Protein AF-A0A432UEV3-F1 (afdb_monomer_lite)

Sequence (115 aa):
MFLVHEVSYFLRREHNESVAKILHDPLASANDREVALAMLKNAEISSREILPICQDTGTAIVMGKKGQQVWTGCNDAEELSAGIFATYTGEYLRYSQNAPLSMYEEKNTGSKKFL

pLDDT: mean 93.03, std 9.89, range [46.03, 98.62]

Structure (mmCIF, N/CA/C/O backbone):
data_AF-A0A432UEV3-F1
#
_entry.id   AF-A0A432UEV3-F1
#
loop_
_atom_site.group_PDB
_atom_site.id
_atom_site.type_symbol
_atom_site.label_atom_id
_atom_site.label_alt_id
_atom_site.label_comp_id
_atom_site.label_asym_id
_atom_site.label_entity_id
_atom_site.label_seq_id
_atom_site.pdbx_PDB_ins_code
_atom_site.Cartn_x
_atom_site.Cartn_y
_atom_site.Cartn_z
_atom_site.occupancy
_atom_site.B_iso_or_equiv
_atom_site.auth_seq_id
_atom_site.auth_comp_id
_atom_site.auth_asym_id
_atom_site.auth_atom_id
_atom_site.pdbx_PDB_model_num
ATOM 1 N N . MET A 1 1 ? -10.591 -12.717 3.184 1.00 47.12 1 MET A N 1
ATOM 2 C CA . MET A 1 1 ? -9.939 -11.728 2.301 1.00 47.12 1 MET A CA 1
ATOM 3 C C . MET A 1 1 ? -9.695 -10.488 3.142 1.00 47.12 1 MET A C 1
ATOM 5 O O . MET A 1 1 ? -10.643 -9.773 3.442 1.00 47.12 1 MET A O 1
ATOM 9 N N . PHE A 1 2 ? -8.478 -10.314 3.657 1.00 71.38 2 PHE A N 1
ATOM 10 C CA . PHE A 1 2 ? -8.127 -9.150 4.472 1.00 71.38 2 PHE A CA 1
ATOM 11 C C . PHE A 1 2 ? -7.590 -8.062 3.534 1.00 71.38 2 PHE A C 1
ATOM 13 O O . PHE A 1 2 ? -6.535 -8.233 2.942 1.00 71.38 2 PHE A O 1
ATOM 20 N N . LEU A 1 3 ? -8.315 -6.953 3.356 1.00 84.81 3 LEU A N 1
ATOM 21 C CA . LEU A 1 3 ? -7.970 -5.914 2.365 1.00 84.81 3 LEU A CA 1
ATOM 22 C C . LEU A 1 3 ? -6.560 -5.322 2.553 1.00 84.81 3 LEU A C 1
ATOM 24 O O . LEU A 1 3 ? -5.901 -4.965 1.580 1.00 84.81 3 LEU A O 1
ATOM 28 N N . VAL A 1 4 ? -6.095 -5.226 3.804 1.00 92.12 4 VAL A N 1
ATOM 29 C CA . VAL A 1 4 ? -4.743 -4.746 4.142 1.00 92.12 4 VAL A CA 1
ATOM 30 C C . VAL A 1 4 ? -3.664 -5.712 3.652 1.00 92.12 4 VAL A C 1
ATOM 32 O O . VAL A 1 4 ? -2.596 -5.264 3.243 1.00 92.12 4 VAL A O 1
ATOM 35 N N . HIS A 1 5 ? -3.951 -7.015 3.656 1.00 94.50 5 HIS A N 1
ATOM 36 C CA . HIS A 1 5 ? -3.052 -8.033 3.124 1.00 94.50 5 HIS A CA 1
ATOM 37 C C . HIS A 1 5 ? -2.851 -7.791 1.634 1.00 94.50 5 HIS A C 1
ATOM 39 O O . HIS A 1 5 ? -1.752 -7.487 1.189 1.00 94.50 5 HIS A O 1
ATOM 45 N N . GLU A 1 6 ? -3.938 -7.783 0.867 1.00 95.31 6 GLU A N 1
ATOM 46 C CA . GLU A 1 6 ? -3.843 -7.703 -0.590 1.00 95.31 6 GLU A CA 1
ATOM 47 C C . GLU A 1 6 ? -3.136 -6.439 -1.079 1.00 95.31 6 GLU A C 1
ATOM 49 O O . GLU A 1 6 ? -2.282 -6.511 -1.957 1.00 95.31 6 GLU A O 1
ATOM 54 N N . VAL A 1 7 ? -3.436 -5.280 -0.485 1.00 95.50 7 VAL A N 1
ATOM 55 C CA . VAL A 1 7 ? -2.783 -4.018 -0.873 1.00 95.50 7 VAL A CA 1
ATOM 56 C C . VAL A 1 7 ? -1.303 -3.962 -0.474 1.00 95.50 7 VAL A C 1
ATOM 58 O O . VAL A 1 7 ? -0.550 -3.174 -1.041 1.00 95.50 7 VAL A O 1
ATOM 61 N N . SER A 1 8 ? -0.871 -4.790 0.482 1.00 96.44 8 SER A N 1
ATOM 62 C CA . SER A 1 8 ? 0.533 -4.867 0.900 1.00 96.44 8 SER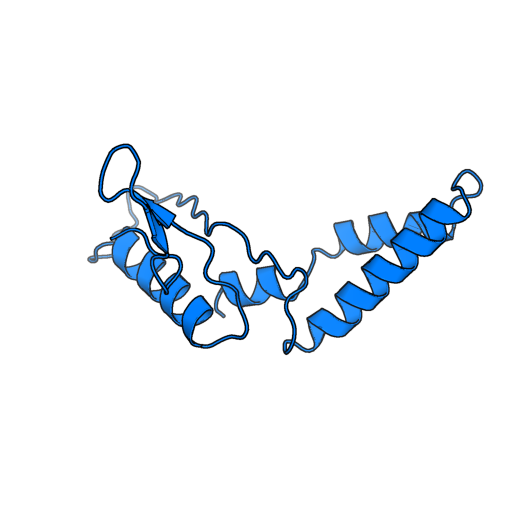 A CA 1
ATOM 63 C C . SER A 1 8 ? 1.385 -5.729 -0.035 1.00 96.44 8 SER A C 1
ATOM 65 O O . SER A 1 8 ? 2.595 -5.513 -0.094 1.00 96.44 8 SER A O 1
ATOM 67 N N . TYR A 1 9 ? 0.777 -6.669 -0.769 1.00 97.25 9 TYR A N 1
ATOM 68 C CA . TYR A 1 9 ? 1.488 -7.644 -1.612 1.00 97.25 9 TYR A CA 1
ATOM 69 C C . TYR A 1 9 ? 1.226 -7.487 -3.115 1.00 97.25 9 TYR A C 1
ATOM 71 O O . TYR A 1 9 ? 2.042 -7.904 -3.940 1.00 97.25 9 TYR A O 1
ATOM 79 N N . PHE A 1 10 ? 0.112 -6.858 -3.497 1.00 97.56 10 PHE A N 1
ATOM 80 C CA . PHE A 1 10 ? -0.300 -6.727 -4.890 1.00 97.56 10 PHE A CA 1
ATOM 81 C C . PHE A 1 10 ? -0.493 -5.273 -5.309 1.00 97.56 10 PHE A C 1
ATOM 83 O O . PHE A 1 10 ? -0.952 -4.413 -4.558 1.00 97.56 10 PHE A O 1
ATOM 90 N N . LEU A 1 11 ? -0.197 -5.016 -6.581 1.00 97.75 11 LEU A N 1
ATOM 91 C CA . LEU A 1 11 ? -0.449 -3.741 -7.241 1.00 97.75 11 LEU A CA 1
ATOM 92 C C . LEU A 1 11 ? -1.561 -3.904 -8.274 1.00 97.75 11 LEU A C 1
ATOM 94 O O . LEU A 1 11 ? -1.757 -4.973 -8.855 1.00 97.75 11 LEU A O 1
ATOM 98 N N . ARG A 1 12 ? -2.286 -2.814 -8.542 1.00 97.88 12 ARG A N 1
ATOM 99 C CA . ARG A 1 12 ? -3.293 -2.801 -9.609 1.00 97.88 12 ARG A CA 1
ATOM 100 C C . ARG A 1 12 ? -2.630 -3.088 -10.952 1.00 97.88 12 ARG A C 1
ATOM 102 O O . ARG A 1 12 ? -1.568 -2.544 -11.254 1.00 97.88 12 ARG A O 1
ATOM 109 N N . ARG A 1 13 ? -3.325 -3.853 -11.794 1.00 97.56 13 ARG A N 1
ATOM 110 C CA . ARG A 1 13 ? -2.895 -4.166 -13.162 1.00 97.56 13 ARG A CA 1
ATOM 111 C C . ARG A 1 13 ? -2.459 -2.919 -13.937 1.00 97.56 13 ARG A C 1
ATOM 113 O O . ARG A 1 13 ? -1.374 -2.919 -14.500 1.00 97.56 13 ARG A O 1
ATOM 120 N N . GLU A 1 14 ? -3.260 -1.857 -13.901 1.00 98.38 14 GLU A N 1
ATOM 121 C CA . GLU A 1 14 ? -2.977 -0.599 -14.609 1.00 98.38 14 GLU A CA 1
ATOM 122 C C . GLU A 1 14 ? -1.649 0.043 -14.182 1.00 98.38 14 GLU A C 1
ATOM 124 O O . GLU A 1 14 ? -0.926 0.578 -15.021 1.00 98.38 14 GLU A O 1
ATOM 129 N N . HIS A 1 15 ? -1.294 -0.039 -12.894 1.00 98.31 15 HIS A N 1
ATOM 130 C CA . HIS A 1 15 ? -0.012 0.466 -12.406 1.00 98.31 15 HIS A CA 1
ATOM 131 C C . HIS A 1 15 ? 1.146 -0.356 -12.980 1.00 98.31 15 HIS A C 1
ATOM 133 O O . HIS A 1 15 ? 2.072 0.212 -13.555 1.00 98.31 15 HIS A O 1
ATOM 139 N N . ASN A 1 16 ? 1.061 -1.688 -12.901 1.00 98.31 16 ASN A N 1
ATOM 140 C CA . ASN A 1 16 ? 2.086 -2.576 -13.454 1.00 98.31 16 ASN A CA 1
ATOM 141 C C . ASN A 1 16 ? 2.236 -2.401 -14.972 1.00 98.31 16 ASN A C 1
ATOM 143 O O . ASN A 1 16 ? 3.355 -2.350 -15.474 1.00 98.31 16 ASN A O 1
ATOM 147 N N . GLU A 1 17 ? 1.132 -2.245 -15.707 1.00 98.44 17 GLU A N 1
ATOM 148 C CA . GLU A 1 17 ? 1.160 -1.947 -17.143 1.00 98.44 17 GLU A CA 1
ATOM 149 C C . GLU A 1 17 ? 1.796 -0.581 -17.430 1.00 98.44 17 GLU A C 1
ATOM 151 O O . GLU A 1 17 ? 2.559 -0.450 -18.386 1.00 98.44 17 GLU A O 1
ATOM 156 N N . SER A 1 18 ? 1.525 0.434 -16.604 1.00 98.38 18 SER A N 1
ATOM 157 C CA . SER A 1 18 ? 2.153 1.751 -16.732 1.00 98.38 18 SER A CA 1
ATOM 158 C C . SER A 1 18 ? 3.666 1.686 -16.533 1.00 98.38 18 SER A C 1
ATOM 160 O O . SER A 1 18 ? 4.400 2.303 -17.301 1.00 98.38 18 SER A O 1
ATOM 162 N N . VAL A 1 19 ? 4.142 0.927 -15.543 1.00 98.38 19 VAL A N 1
ATOM 163 C CA . VAL A 1 19 ? 5.581 0.734 -15.305 1.00 98.38 19 VAL A CA 1
ATOM 164 C C . VAL A 1 19 ? 6.209 -0.094 -16.432 1.00 98.38 19 VAL A C 1
ATOM 166 O O . VAL A 1 19 ? 7.271 0.258 -16.935 1.00 98.38 19 VAL A O 1
ATOM 169 N N . ALA A 1 20 ? 5.536 -1.146 -16.909 1.00 98.44 20 ALA A N 1
ATOM 170 C CA . ALA A 1 20 ? 6.025 -1.978 -18.011 1.00 98.44 20 ALA A CA 1
ATOM 171 C C . ALA A 1 20 ? 6.174 -1.208 -19.333 1.00 98.44 20 ALA A C 1
ATOM 173 O O . ALA A 1 20 ? 7.115 -1.462 -20.084 1.00 98.44 20 ALA A O 1
ATOM 174 N N . LYS A 1 21 ? 5.303 -0.227 -19.608 1.00 98.50 21 LYS A N 1
ATOM 175 C CA . LYS A 1 21 ? 5.414 0.633 -20.801 1.00 98.50 21 LYS A CA 1
ATOM 176 C C . LYS A 1 21 ? 6.752 1.376 -20.877 1.00 98.50 21 LYS A C 1
ATOM 178 O O . LYS A 1 21 ? 7.259 1.553 -21.981 1.00 98.50 21 LYS A O 1
ATOM 183 N N . ILE A 1 22 ? 7.354 1.735 -19.737 1.00 98.56 22 ILE A N 1
ATOM 184 C CA . ILE A 1 22 ? 8.654 2.431 -19.672 1.00 98.56 22 ILE A CA 1
ATOM 185 C C . ILE A 1 22 ? 9.755 1.611 -20.359 1.00 98.56 22 ILE A C 1
ATOM 187 O O . ILE A 1 22 ? 10.630 2.167 -21.021 1.00 98.56 22 ILE A O 1
ATOM 191 N N . LEU A 1 23 ? 9.691 0.277 -20.276 1.00 98.12 23 LEU A N 1
ATOM 192 C CA . LEU A 1 23 ? 10.688 -0.607 -20.885 1.00 98.12 23 LEU A CA 1
ATOM 193 C C . LEU A 1 23 ? 10.729 -0.480 -22.415 1.00 98.12 23 LEU A C 1
ATOM 195 O O . LEU A 1 23 ? 11.793 -0.638 -23.014 1.00 98.12 23 LEU A O 1
ATOM 199 N N . HIS A 1 24 ? 9.595 -0.151 -23.035 1.00 97.12 24 HIS A N 1
ATOM 200 C CA . HIS A 1 24 ? 9.432 -0.070 -24.487 1.00 97.12 24 HIS A CA 1
ATOM 201 C C . HIS A 1 24 ? 9.411 1.365 -25.029 1.00 97.12 24 HIS A C 1
ATOM 203 O O . HIS A 1 24 ? 9.372 1.549 -26.244 1.00 97.12 24 HIS A O 1
ATOM 209 N N .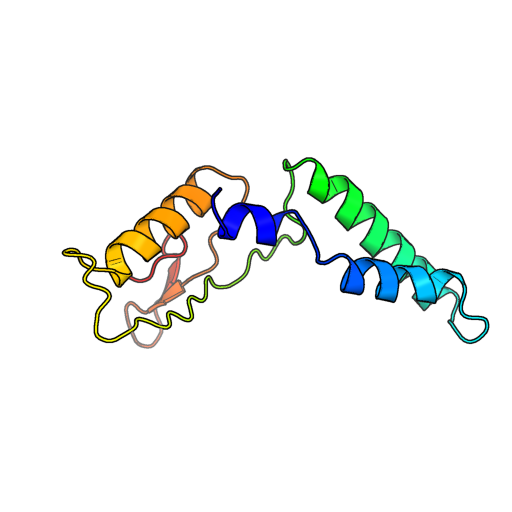 ASP A 1 25 ? 9.448 2.377 -24.162 1.00 98.06 25 ASP A N 1
ATOM 210 C CA . ASP A 1 25 ? 9.407 3.777 -24.576 1.00 98.06 25 ASP A CA 1
ATOM 211 C C . ASP A 1 25 ? 10.759 4.200 -25.194 1.00 98.06 25 ASP A C 1
ATOM 213 O O . ASP A 1 25 ? 11.790 4.147 -24.512 1.00 98.06 25 ASP A O 1
ATOM 217 N N . PRO A 1 26 ? 10.819 4.620 -26.472 1.00 97.69 26 PRO A N 1
ATOM 218 C CA . PRO A 1 26 ? 12.066 5.069 -27.092 1.00 97.69 26 PRO A CA 1
ATOM 219 C C . PRO A 1 26 ? 12.647 6.335 -26.443 1.00 97.69 26 PRO A C 1
ATOM 221 O O . PRO A 1 26 ? 13.845 6.572 -26.576 1.00 97.69 26 PRO A O 1
ATOM 224 N N . LEU A 1 27 ? 11.838 7.124 -25.728 1.00 98.06 27 LEU A N 1
ATOM 225 C CA . LEU A 1 27 ? 12.264 8.348 -25.043 1.00 98.06 27 LEU A CA 1
ATOM 226 C C . LEU A 1 27 ? 12.737 8.108 -23.602 1.00 98.06 27 LEU A C 1
ATOM 228 O O . LEU A 1 27 ? 13.340 9.004 -23.014 1.00 98.06 27 LEU A O 1
ATOM 232 N N . ALA A 1 28 ? 12.502 6.920 -23.035 1.00 98.25 28 ALA A N 1
ATOM 233 C CA . ALA A 1 28 ? 12.946 6.597 -21.682 1.00 98.25 28 ALA A CA 1
ATOM 234 C C . ALA A 1 28 ? 14.479 6.545 -21.588 1.00 98.25 28 ALA A C 1
ATOM 236 O O . ALA A 1 28 ? 15.169 5.984 -22.449 1.00 98.25 28 ALA A O 1
ATOM 237 N N . SER A 1 29 ? 15.039 7.087 -20.511 1.00 98.50 29 SER A N 1
ATOM 238 C CA . SER A 1 29 ? 16.468 6.949 -20.248 1.00 98.50 29 SER A CA 1
ATOM 239 C C . SER A 1 29 ? 16.822 5.501 -19.886 1.00 98.50 29 SER A C 1
ATOM 241 O O . SER A 1 29 ? 15.958 4.674 -19.586 1.00 98.50 29 SER A O 1
ATOM 243 N N . ALA A 1 30 ? 18.116 5.171 -19.888 1.00 98.19 30 ALA A N 1
ATOM 244 C CA . ALA A 1 30 ? 18.574 3.882 -19.367 1.00 98.19 30 ALA A CA 1
ATOM 245 C C . ALA A 1 30 ? 18.168 3.698 -17.891 1.00 98.19 30 ALA A C 1
ATOM 247 O O . ALA A 1 30 ? 17.708 2.626 -17.509 1.00 98.19 30 ALA A O 1
ATOM 248 N N . ASN A 1 31 ? 18.253 4.766 -17.090 1.00 98.44 31 ASN A N 1
ATOM 249 C CA . ASN A 1 31 ? 17.881 4.732 -15.677 1.00 98.44 31 ASN A CA 1
ATOM 250 C C . ASN A 1 31 ? 16.385 4.462 -15.481 1.00 98.44 31 ASN A C 1
ATOM 252 O O . ASN A 1 31 ? 16.032 3.666 -14.617 1.00 98.44 31 ASN A O 1
ATOM 256 N N . ASP A 1 32 ? 15.515 5.067 -16.296 1.00 98.56 32 ASP A N 1
ATOM 257 C CA . ASP A 1 32 ? 14.067 4.831 -16.202 1.00 98.56 32 ASP A CA 1
ATOM 258 C C . ASP A 1 32 ? 13.735 3.351 -16.420 1.00 98.56 32 ASP A C 1
ATOM 260 O O . ASP A 1 32 ? 12.934 2.773 -15.686 1.00 98.56 32 ASP A O 1
ATOM 264 N N . ARG A 1 33 ? 14.395 2.709 -17.394 1.00 98.44 33 ARG A N 1
ATOM 265 C CA . ARG A 1 33 ? 14.202 1.281 -17.689 1.00 98.44 33 ARG A CA 1
ATOM 266 C C . ARG A 1 33 ? 14.714 0.387 -16.563 1.00 98.44 33 ARG A C 1
ATOM 268 O O . ARG A 1 33 ? 14.026 -0.563 -16.197 1.00 98.44 33 ARG A O 1
ATOM 275 N N . GLU A 1 34 ? 15.885 0.689 -16.003 1.00 98.38 34 GLU A N 1
ATOM 276 C CA . GLU A 1 34 ? 16.457 -0.080 -14.889 1.00 98.38 34 GLU A CA 1
ATOM 277 C C . GLU A 1 34 ? 15.585 0.015 -13.631 1.00 98.38 34 GLU A C 1
ATOM 279 O O . GLU A 1 34 ? 15.276 -1.000 -13.002 1.00 98.38 34 GLU A O 1
ATOM 284 N N . VAL A 1 35 ? 15.107 1.219 -13.301 1.00 98.62 35 VAL A N 1
ATOM 285 C CA . VAL A 1 35 ? 14.189 1.427 -12.174 1.00 98.62 35 VAL A CA 1
ATOM 286 C C . VAL A 1 35 ? 12.863 0.706 -12.418 1.00 98.62 35 VAL A C 1
ATOM 288 O O . VAL A 1 35 ? 12.393 -0.011 -11.534 1.00 98.62 35 VAL A O 1
ATOM 291 N N . ALA A 1 36 ? 12.282 0.817 -13.616 1.00 98.62 36 ALA A N 1
ATOM 292 C CA . ALA A 1 36 ? 11.043 0.121 -13.960 1.00 98.62 36 ALA A CA 1
ATOM 293 C C . ALA A 1 36 ? 11.188 -1.405 -13.844 1.00 98.62 36 ALA A C 1
ATOM 295 O O . ALA A 1 36 ? 10.323 -2.074 -13.275 1.00 98.62 36 ALA A O 1
ATOM 296 N N . LEU A 1 37 ? 12.305 -1.966 -14.320 1.00 98.50 37 LEU A N 1
ATOM 297 C CA . LEU A 1 37 ? 12.592 -3.393 -14.197 1.00 98.50 37 LEU A CA 1
ATOM 298 C C . LEU A 1 37 ? 12.729 -3.821 -12.730 1.00 98.50 37 LEU A C 1
ATOM 300 O O . LEU A 1 37 ? 12.192 -4.862 -12.346 1.00 98.50 37 LEU A O 1
ATOM 304 N N . ALA A 1 38 ? 13.421 -3.030 -11.906 1.00 98.56 38 ALA A N 1
ATOM 305 C CA . ALA A 1 38 ? 13.552 -3.296 -10.476 1.00 98.56 38 ALA A CA 1
ATOM 306 C C . ALA A 1 38 ? 12.188 -3.269 -9.764 1.00 98.56 38 ALA A C 1
ATOM 308 O O . ALA A 1 38 ? 11.885 -4.180 -8.993 1.00 98.56 38 ALA A O 1
ATOM 309 N N . MET A 1 39 ? 11.336 -2.285 -10.072 1.00 98.44 39 MET A N 1
ATOM 310 C CA . MET A 1 39 ? 9.976 -2.191 -9.529 1.00 98.44 39 MET A CA 1
ATOM 311 C C . MET A 1 39 ? 9.116 -3.404 -9.909 1.00 98.44 39 MET A C 1
ATOM 313 O O . MET A 1 39 ? 8.450 -3.971 -9.045 1.00 98.44 39 MET A O 1
ATOM 317 N N . LEU A 1 40 ? 9.156 -3.844 -11.172 1.00 98.50 40 LEU A N 1
ATOM 318 C CA . LEU A 1 40 ? 8.386 -5.005 -11.637 1.00 98.50 40 LEU A CA 1
ATOM 319 C C . LEU A 1 40 ? 8.874 -6.319 -11.014 1.00 98.50 40 LEU A C 1
ATOM 321 O O . LEU A 1 40 ? 8.055 -7.156 -10.641 1.00 98.50 40 LEU A O 1
ATOM 325 N N . LYS A 1 41 ? 10.191 -6.492 -10.846 1.00 98.56 41 LYS A N 1
ATOM 326 C CA . LYS A 1 41 ? 10.757 -7.642 -10.118 1.00 98.56 41 LYS A CA 1
ATOM 327 C C . LYS A 1 41 ? 10.334 -7.641 -8.652 1.00 98.56 41 LYS A C 1
ATOM 329 O O . LYS A 1 41 ? 9.973 -8.685 -8.124 1.00 98.56 41 LYS A O 1
ATOM 334 N N . ASN A 1 42 ? 10.344 -6.477 -8.005 1.00 98.50 42 ASN A N 1
ATOM 335 C CA . ASN A 1 42 ? 9.867 -6.338 -6.633 1.00 98.50 42 ASN A CA 1
ATOM 336 C C . ASN A 1 42 ? 8.374 -6.694 -6.512 1.00 98.50 42 ASN A C 1
ATOM 338 O O . ASN A 1 42 ? 7.991 -7.408 -5.591 1.00 98.50 42 ASN A O 1
ATOM 342 N N . ALA A 1 43 ? 7.546 -6.269 -7.473 1.00 98.25 43 ALA A N 1
ATOM 343 C CA . ALA A 1 43 ? 6.132 -6.638 -7.530 1.00 98.25 43 ALA A CA 1
ATOM 344 C C . ALA A 1 43 ? 5.912 -8.147 -7.723 1.00 98.25 43 ALA A C 1
ATOM 346 O O . ALA A 1 43 ? 5.053 -8.723 -7.060 1.00 98.25 43 ALA A O 1
ATOM 347 N N . GLU A 1 44 ? 6.705 -8.804 -8.574 1.00 98.00 44 GLU A N 1
ATOM 348 C CA . GLU A 1 44 ? 6.662 -10.264 -8.739 1.00 98.00 44 GLU A CA 1
ATOM 349 C C . GLU A 1 44 ? 7.037 -10.995 -7.444 1.00 98.00 44 GLU A C 1
ATOM 351 O O . GLU A 1 44 ? 6.303 -11.878 -7.006 1.00 98.00 44 GLU A O 1
ATOM 356 N N . ILE A 1 45 ? 8.125 -10.593 -6.784 1.00 98.19 45 ILE A N 1
ATOM 357 C CA . ILE A 1 45 ? 8.545 -11.194 -5.512 1.00 98.19 45 ILE A CA 1
ATOM 358 C C . ILE A 1 45 ? 7.467 -10.997 -4.443 1.00 98.19 45 ILE A C 1
ATOM 360 O O . ILE A 1 45 ? 7.131 -11.943 -3.729 1.00 98.19 45 ILE A O 1
ATOM 364 N N . SER A 1 46 ? 6.911 -9.787 -4.345 1.00 97.94 46 SER A N 1
ATOM 365 C CA . SER A 1 46 ? 5.891 -9.465 -3.349 1.00 97.94 46 SER A CA 1
ATOM 366 C C . SER A 1 46 ? 4.593 -10.243 -3.561 1.00 97.94 46 SER A C 1
ATOM 368 O O . SER A 1 46 ? 3.989 -10.692 -2.590 1.00 97.94 46 SER A O 1
ATOM 370 N N . SER A 1 47 ? 4.235 -10.536 -4.817 1.00 97.25 47 SER A N 1
ATOM 371 C CA . SER A 1 47 ? 3.058 -11.348 -5.163 1.00 97.25 47 SER A CA 1
ATOM 372 C C . SER A 1 47 ? 3.087 -12.789 -4.633 1.00 97.25 47 SER A C 1
ATOM 374 O O . SER A 1 47 ? 2.085 -13.491 -4.716 1.00 97.25 47 SER A O 1
ATOM 376 N N . ARG A 1 48 ? 4.221 -13.235 -4.073 1.00 96.88 48 ARG A N 1
ATOM 377 C CA . ARG A 1 48 ? 4.357 -14.521 -3.372 1.00 96.88 48 ARG A CA 1
ATOM 378 C C . ARG A 1 48 ? 3.920 -14.453 -1.905 1.00 96.88 48 ARG A C 1
ATOM 380 O O . ARG A 1 48 ? 4.069 -15.442 -1.198 1.00 96.88 48 ARG A O 1
ATOM 387 N N . GLU A 1 49 ? 3.442 -13.293 -1.453 1.00 95.19 49 GLU A N 1
ATOM 388 C CA . GLU A 1 49 ? 2.798 -13.069 -0.150 1.00 95.19 49 GLU A CA 1
ATOM 389 C C . GLU A 1 49 ? 3.702 -13.322 1.072 1.00 95.19 49 GLU A C 1
ATOM 391 O O . GLU A 1 49 ? 3.226 -13.514 2.183 1.00 95.19 49 GLU A O 1
ATOM 396 N N . ILE A 1 50 ? 5.029 -13.294 0.888 1.00 95.62 50 ILE A N 1
ATOM 397 C CA . ILE A 1 50 ? 6.002 -13.413 1.990 1.00 95.62 50 ILE A CA 1
ATOM 398 C C . ILE A 1 50 ? 6.546 -12.035 2.378 1.00 95.62 50 ILE A C 1
ATOM 400 O O . ILE A 1 50 ? 6.544 -11.669 3.550 1.00 95.62 50 ILE A O 1
ATOM 404 N N . LEU A 1 51 ? 7.011 -11.255 1.396 1.00 96.62 51 LEU A N 1
ATOM 405 C CA . LEU A 1 51 ? 7.589 -9.927 1.613 1.00 96.62 51 LEU A CA 1
ATOM 406 C C . LEU A 1 51 ? 6.658 -8.846 1.048 1.00 96.62 51 LEU A C 1
ATOM 408 O O . LEU A 1 51 ? 6.260 -8.954 -0.116 1.00 96.62 51 LEU A O 1
ATOM 412 N N . PRO A 1 52 ? 6.307 -7.806 1.826 1.00 97.19 52 PRO A N 1
ATOM 413 C CA . PRO A 1 52 ? 5.451 -6.740 1.325 1.00 97.19 52 PRO A CA 1
ATOM 414 C C . PRO A 1 52 ? 6.169 -5.920 0.252 1.00 97.19 52 PRO A C 1
ATOM 416 O O . PRO A 1 52 ? 7.399 -5.851 0.211 1.00 97.19 52 PRO A O 1
ATOM 419 N N . ILE A 1 53 ? 5.386 -5.247 -0.590 1.00 97.19 53 ILE A N 1
ATOM 420 C CA . ILE A 1 53 ? 5.880 -4.479 -1.737 1.00 97.19 53 ILE A CA 1
ATOM 421 C C . ILE A 1 53 ? 6.841 -3.364 -1.311 1.00 97.19 53 ILE A C 1
ATOM 423 O O . ILE A 1 53 ? 7.739 -2.980 -2.056 1.00 97.19 53 ILE A O 1
ATOM 427 N N . CYS A 1 54 ? 6.658 -2.840 -0.101 1.00 97.62 54 CYS A N 1
ATOM 428 C CA . CYS A 1 54 ? 7.487 -1.808 0.489 1.00 97.62 54 CYS A CA 1
ATOM 429 C C . CYS A 1 54 ? 7.710 -2.110 1.971 1.00 97.62 54 CYS A C 1
ATOM 431 O O . CYS A 1 54 ? 6.805 -2.560 2.674 1.00 97.62 54 CYS A O 1
ATOM 433 N N . GLN A 1 55 ? 8.908 -1.789 2.463 1.00 95.56 55 GLN A N 1
ATOM 434 C CA . GLN A 1 55 ? 9.223 -1.856 3.890 1.00 95.56 55 GLN A CA 1
ATOM 435 C C . GLN A 1 55 ? 8.333 -0.915 4.715 1.00 95.56 55 GLN A C 1
ATOM 437 O O . GLN A 1 55 ? 7.963 -1.243 5.846 1.00 95.56 55 GLN A O 1
ATOM 442 N N . ASP A 1 56 ? 7.960 0.239 4.156 1.00 94.75 56 ASP A N 1
ATOM 443 C CA . ASP A 1 56 ? 6.917 1.068 4.734 1.00 94.75 56 ASP A CA 1
ATOM 444 C C . ASP A 1 56 ? 5.542 0.605 4.261 1.00 94.75 56 ASP A C 1
ATOM 446 O O . ASP A 1 56 ? 5.071 0.943 3.179 1.00 94.75 56 ASP A O 1
ATOM 450 N N . THR A 1 57 ? 4.882 -0.155 5.123 1.00 94.44 57 THR A N 1
ATOM 451 C CA . THR A 1 57 ? 3.528 -0.677 4.893 1.00 94.44 57 THR A CA 1
ATOM 452 C C . THR A 1 57 ? 2.434 0.374 5.136 1.00 94.44 57 THR A C 1
ATOM 454 O O . THR A 1 57 ? 1.251 0.068 5.047 1.00 94.44 57 THR A O 1
ATOM 457 N N . GLY A 1 58 ? 2.809 1.624 5.443 1.00 92.75 58 GLY A N 1
ATOM 458 C CA . GLY A 1 58 ? 1.923 2.789 5.390 1.00 92.75 58 GLY A CA 1
ATOM 459 C C . GLY A 1 58 ? 0.926 2.933 6.543 1.00 92.75 58 GLY A C 1
ATOM 460 O O . GLY A 1 58 ? 0.900 2.161 7.500 1.00 92.75 58 GLY A O 1
ATOM 461 N N . THR A 1 59 ? 0.083 3.959 6.479 1.00 93.88 59 THR A N 1
ATOM 462 C CA . THR A 1 59 ? -1.019 4.159 7.432 1.00 93.88 59 THR A CA 1
ATOM 463 C C . THR A 1 59 ? -2.282 3.507 6.884 1.00 93.88 59 THR A C 1
ATOM 465 O O . THR A 1 59 ? -2.658 3.759 5.741 1.00 93.88 59 THR A O 1
ATOM 468 N N . ALA A 1 60 ? -2.956 2.681 7.688 1.00 93.31 60 ALA A N 1
ATOM 469 C CA . ALA A 1 60 ? -4.237 2.108 7.293 1.00 93.31 60 ALA A CA 1
ATOM 470 C C . ALA A 1 60 ? -5.316 3.202 7.287 1.00 93.31 60 ALA A C 1
ATOM 472 O O . ALA A 1 60 ? -5.577 3.831 8.311 1.00 93.31 60 ALA A O 1
ATOM 473 N N . ILE A 1 61 ? -5.932 3.431 6.128 1.00 94.81 61 ILE A N 1
ATOM 474 C CA . ILE A 1 61 ? -6.978 4.440 5.936 1.00 94.81 61 ILE A CA 1
ATOM 475 C C . ILE A 1 61 ? -8.241 3.729 5.469 1.00 94.81 61 ILE A C 1
ATOM 477 O O . ILE A 1 61 ? -8.221 3.007 4.473 1.00 94.81 61 ILE A O 1
ATOM 481 N N . VAL A 1 62 ? -9.352 3.968 6.165 1.00 95.44 62 VAL A N 1
ATOM 482 C CA . VAL A 1 62 ? -10.662 3.429 5.794 1.00 95.44 62 VAL A CA 1
ATOM 483 C C . VAL A 1 62 ? -11.613 4.574 5.475 1.00 95.44 62 VAL A C 1
ATOM 485 O O . VAL A 1 62 ? -11.897 5.417 6.320 1.00 95.44 62 VAL A O 1
ATOM 488 N N . MET A 1 63 ? -12.136 4.583 4.249 1.00 96.50 63 MET A N 1
ATOM 489 C CA . MET A 1 63 ? -13.235 5.456 3.840 1.00 96.50 63 MET A CA 1
ATOM 490 C C . MET A 1 63 ? -14.511 4.621 3.720 1.00 96.50 63 MET A C 1
ATOM 492 O O . MET A 1 63 ? -14.754 3.979 2.699 1.00 96.50 63 MET A O 1
ATOM 496 N N . GLY A 1 64 ? -15.327 4.623 4.772 1.00 94.69 64 GLY A N 1
ATOM 497 C CA . GLY A 1 64 ? -16.619 3.939 4.783 1.00 94.69 64 GLY A CA 1
ATOM 498 C C . GLY A 1 64 ? -17.737 4.808 4.204 1.00 94.69 64 GLY A C 1
ATOM 499 O O . GLY A 1 64 ? -17.8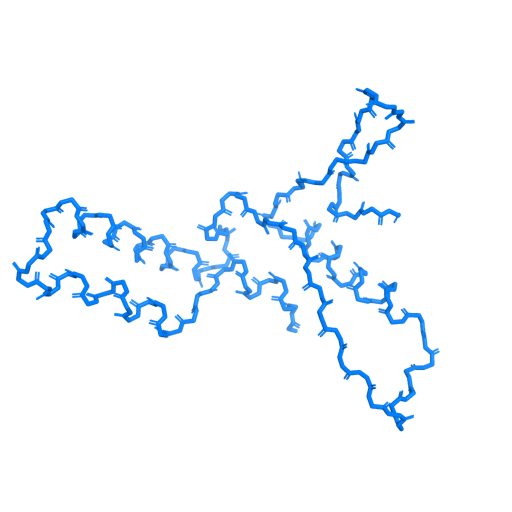83 5.968 4.579 1.00 94.69 64 GLY A O 1
ATOM 500 N N . LYS A 1 65 ? -18.565 4.239 3.322 1.00 97.12 65 LYS A N 1
ATOM 501 C CA . LYS A 1 65 ? -19.830 4.843 2.870 1.00 97.12 65 LYS A CA 1
ATOM 502 C C . LYS A 1 65 ? -20.983 3.958 3.333 1.00 97.12 65 LYS A C 1
ATOM 504 O O . LYS A 1 65 ? -21.280 2.949 2.701 1.00 97.12 65 LYS A O 1
ATOM 509 N N . LYS A 1 66 ? -21.609 4.320 4.451 1.00 96.88 66 LYS A N 1
ATOM 510 C CA . LYS A 1 66 ? -22.704 3.552 5.055 1.00 96.88 66 LYS A CA 1
ATOM 511 C C . LYS A 1 66 ? -24.045 4.156 4.656 1.00 96.88 66 LYS A C 1
ATOM 513 O O . LYS A 1 66 ? -24.324 5.311 4.965 1.00 96.88 66 LYS A O 1
ATOM 518 N N . GLY A 1 67 ? -24.851 3.386 3.929 1.00 97.81 67 GLY A N 1
ATOM 519 C CA . GLY A 1 67 ? -26.194 3.807 3.532 1.00 97.81 67 GLY A CA 1
ATOM 520 C C . GLY A 1 67 ? -27.141 3.877 4.729 1.00 97.81 67 GLY A C 1
ATOM 521 O O . GLY A 1 67 ? -26.969 3.150 5.704 1.00 97.81 67 GLY A O 1
ATOM 522 N N . GLN A 1 68 ? -28.178 4.710 4.635 1.00 96.88 68 GLN A N 1
ATOM 523 C CA . GLN A 1 68 ? -29.150 4.913 5.718 1.00 96.88 68 GLN A CA 1
ATOM 524 C C . GLN A 1 68 ? -29.806 3.609 6.216 1.00 96.88 68 GLN A C 1
ATOM 526 O O . GLN A 1 68 ? -30.116 3.492 7.399 1.00 96.88 68 GLN A O 1
ATOM 531 N N . GLN A 1 69 ? -30.013 2.634 5.325 1.00 97.81 69 GLN A N 1
ATOM 532 C CA . GLN A 1 69 ? -30.633 1.336 5.633 1.00 97.81 69 GLN A CA 1
ATOM 533 C C . GLN A 1 69 ? -29.615 0.218 5.914 1.00 97.81 69 GLN A C 1
ATOM 535 O O . GLN A 1 69 ? -29.972 -0.956 5.931 1.00 97.81 69 GLN A O 1
ATOM 540 N N . VAL A 1 70 ? -28.342 0.560 6.123 1.00 97.50 70 VAL A N 1
ATOM 541 C CA . VAL A 1 70 ? -27.310 -0.400 6.523 1.00 97.50 70 VAL A CA 1
ATOM 542 C C . VAL A 1 70 ? -27.092 -0.274 8.026 1.00 97.50 70 VAL A C 1
ATOM 544 O O . VAL A 1 70 ? -26.470 0.678 8.499 1.00 97.50 70 VAL A O 1
ATOM 547 N N . TRP A 1 71 ? -27.584 -1.251 8.784 1.00 96.31 71 TRP A N 1
ATOM 548 C CA . TRP A 1 71 ? -27.402 -1.330 10.233 1.00 96.31 71 TRP A CA 1
ATOM 549 C C . TRP A 1 71 ? -26.507 -2.515 10.572 1.00 96.31 71 TRP A C 1
ATOM 551 O O . TRP A 1 71 ? -26.876 -3.664 10.365 1.00 96.31 71 TRP A O 1
ATOM 561 N N . THR A 1 72 ? -25.313 -2.223 11.078 1.00 96.19 72 THR A N 1
ATOM 562 C CA . THR A 1 72 ? -24.297 -3.231 11.413 1.00 96.19 72 THR A CA 1
ATOM 563 C C . T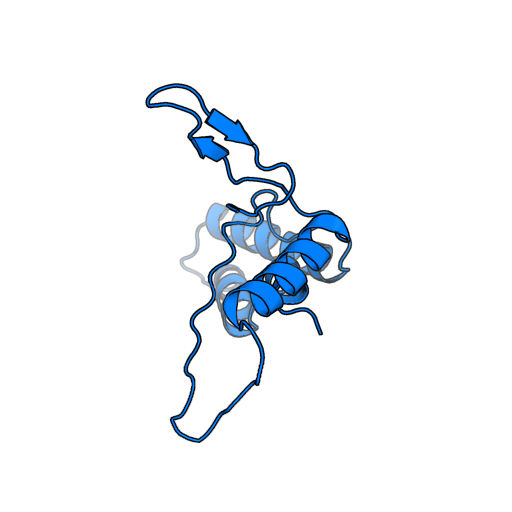HR A 1 72 ? -24.482 -3.821 12.807 1.00 96.19 72 THR A C 1
ATOM 565 O O . THR A 1 72 ? -23.996 -4.913 13.067 1.00 96.19 72 THR A O 1
ATOM 568 N N . GLY A 1 73 ? -25.182 -3.120 13.707 1.00 97.06 73 GLY A N 1
ATOM 569 C CA . GLY A 1 73 ? -25.402 -3.578 15.083 1.00 97.06 73 GLY A CA 1
ATOM 570 C C . GLY A 1 73 ? -24.131 -3.655 15.940 1.00 97.06 73 GLY A C 1
ATOM 571 O O . GLY A 1 73 ? -24.180 -4.213 17.030 1.00 97.06 73 GLY A O 1
ATOM 572 N N . CYS A 1 74 ? -23.012 -3.104 15.467 1.00 96.94 74 CYS A N 1
ATOM 573 C CA . CYS A 1 74 ? -21.715 -3.116 16.138 1.00 96.94 74 CYS A CA 1
ATOM 574 C C . CYS A 1 74 ? -21.052 -1.732 16.089 1.00 96.94 74 CYS A C 1
ATOM 576 O O . CYS A 1 74 ? -21.579 -0.790 15.490 1.00 96.94 74 CYS A O 1
ATOM 578 N N . ASN A 1 75 ? -19.878 -1.619 16.709 1.00 97.12 75 ASN A N 1
ATOM 579 C CA . ASN A 1 75 ? -18.994 -0.476 16.541 1.00 97.12 75 ASN A CA 1
ATOM 580 C C . ASN A 1 75 ? -18.136 -0.674 15.281 1.00 97.12 75 ASN A C 1
ATOM 582 O O . ASN A 1 75 ? -17.083 -1.305 15.334 1.00 97.12 75 ASN A O 1
ATOM 586 N N . ASP A 1 76 ? -18.582 -0.130 14.144 1.00 96.50 76 ASP A N 1
ATOM 587 C CA . ASP A 1 76 ? -17.902 -0.302 12.853 1.00 96.50 76 ASP A CA 1
ATOM 588 C C . ASP A 1 76 ? -16.404 0.044 12.926 1.00 96.50 76 ASP A C 1
ATOM 590 O O . ASP A 1 76 ? -15.578 -0.661 12.353 1.00 96.50 76 ASP A O 1
ATOM 594 N N . ALA A 1 77 ? -16.041 1.116 13.638 1.00 95.38 77 ALA A N 1
ATOM 595 C CA . ALA A 1 77 ? -14.655 1.567 13.736 1.00 95.38 77 ALA A CA 1
ATOM 596 C C . ALA A 1 77 ? -13.769 0.561 14.482 1.00 95.38 77 ALA A C 1
ATOM 598 O O . ALA A 1 77 ? -12.622 0.340 14.091 1.00 95.38 77 ALA A O 1
ATOM 599 N N . GLU A 1 78 ? -14.297 -0.060 15.533 1.00 95.50 78 GLU A N 1
ATOM 600 C CA . GLU A 1 78 ? -13.596 -1.081 16.309 1.00 95.50 78 GLU A CA 1
ATOM 601 C C . GLU A 1 78 ? -13.416 -2.366 15.504 1.00 95.50 78 GLU A C 1
ATOM 603 O O . GLU A 1 78 ? -12.293 -2.853 15.398 1.00 95.50 78 GLU A O 1
ATOM 608 N N . GLU A 1 79 ? -14.474 -2.848 14.850 1.00 95.69 79 GLU A N 1
ATOM 609 C CA . GLU A 1 79 ? -14.426 -4.059 14.020 1.00 95.69 79 GLU A CA 1
ATOM 610 C C . GLU A 1 79 ? -13.480 -3.898 12.819 1.00 95.69 79 GLU A C 1
ATOM 612 O O . GLU A 1 79 ? -12.665 -4.775 12.518 1.00 95.69 79 GLU A O 1
ATOM 617 N N . LEU A 1 80 ? -13.514 -2.736 12.157 1.00 95.00 80 LEU A N 1
ATOM 618 C CA . LEU A 1 80 ? -12.572 -2.410 11.083 1.00 95.00 80 LEU A CA 1
ATOM 619 C C . LEU A 1 80 ? -11.130 -2.359 11.604 1.00 95.00 80 LEU A C 1
ATOM 621 O O . LEU A 1 80 ? -10.220 -2.903 10.973 1.00 95.00 80 LEU A O 1
ATOM 625 N N . SER A 1 81 ? -10.916 -1.743 12.770 1.00 93.94 81 SER A N 1
ATOM 626 C CA . SER A 1 81 ? -9.595 -1.665 13.402 1.00 93.94 81 SER A CA 1
ATOM 627 C C . SER A 1 81 ? -9.079 -3.037 13.835 1.00 93.94 81 SER A C 1
ATOM 629 O O . SER A 1 81 ? -7.885 -3.296 13.705 1.00 93.94 81 SER A O 1
ATOM 631 N N . ALA A 1 82 ? -9.954 -3.929 14.304 1.00 93.75 82 ALA A N 1
ATOM 632 C CA . ALA A 1 82 ? -9.604 -5.292 14.689 1.00 93.75 82 ALA A CA 1
ATOM 633 C C . ALA A 1 82 ? -9.094 -6.102 13.487 1.00 93.75 82 ALA A C 1
ATOM 635 O O . ALA A 1 82 ? -8.070 -6.775 13.592 1.00 93.75 82 ALA A O 1
ATOM 636 N N . GLY A 1 83 ? -9.735 -5.976 12.319 1.00 93.12 83 GLY A N 1
ATOM 637 C CA . GLY A 1 83 ? -9.259 -6.608 11.083 1.00 93.12 83 GLY A CA 1
ATOM 638 C C . GLY A 1 83 ? -7.901 -6.072 10.606 1.00 93.12 83 GLY A C 1
ATOM 639 O O . GLY A 1 83 ? -7.034 -6.843 10.184 1.00 93.12 83 GLY A O 1
ATOM 640 N N . ILE A 1 84 ? -7.687 -4.755 10.714 1.00 94.19 84 ILE A N 1
ATOM 641 C CA . ILE A 1 84 ? -6.392 -4.122 10.412 1.00 94.19 84 ILE A CA 1
ATOM 642 C C . ILE A 1 84 ? -5.318 -4.661 11.362 1.00 94.19 84 ILE A C 1
ATOM 644 O O . ILE A 1 84 ? -4.280 -5.137 10.905 1.00 94.19 84 ILE A O 1
ATOM 648 N N . PHE A 1 85 ? -5.583 -4.631 12.669 1.00 93.12 85 PHE A N 1
ATOM 649 C CA . PHE A 1 85 ? -4.679 -5.136 13.700 1.00 93.12 85 PHE A CA 1
ATOM 650 C C . PHE A 1 85 ? -4.308 -6.602 13.457 1.00 93.12 85 PHE A C 1
ATOM 652 O O . PHE A 1 85 ? -3.125 -6.939 13.465 1.00 93.12 85 PHE A O 1
ATOM 659 N N . ALA A 1 86 ? -5.294 -7.461 13.182 1.00 93.62 86 ALA A N 1
ATOM 660 C CA . ALA A 1 86 ? -5.069 -8.877 12.904 1.00 93.62 86 ALA A CA 1
ATOM 661 C C . ALA A 1 86 ? -4.113 -9.089 11.719 1.00 93.62 86 ALA A C 1
ATOM 663 O O . ALA A 1 86 ? -3.209 -9.911 11.801 1.00 93.62 86 ALA A O 1
ATOM 664 N N . THR A 1 87 ? -4.252 -8.298 10.651 1.00 93.44 87 THR A N 1
ATOM 665 C CA . THR A 1 87 ? -3.340 -8.379 9.498 1.00 93.44 87 THR A CA 1
ATOM 666 C C . THR A 1 87 ? -1.926 -7.928 9.871 1.00 93.44 87 THR A C 1
ATOM 668 O O . THR A 1 87 ? -0.960 -8.635 9.618 1.00 93.44 87 THR A O 1
ATOM 671 N N . TYR A 1 88 ? -1.785 -6.770 10.523 1.00 92.31 88 TYR A N 1
ATOM 672 C CA . TYR A 1 88 ? -0.472 -6.235 10.902 1.00 92.31 88 TYR A CA 1
ATOM 673 C C . TYR A 1 88 ? 0.286 -7.115 11.900 1.00 92.31 88 TYR A C 1
ATOM 675 O O . TYR A 1 88 ? 1.510 -7.061 11.927 1.00 92.31 88 TYR A O 1
ATOM 683 N N . THR A 1 89 ? -0.431 -7.887 12.717 1.00 91.69 89 THR A N 1
ATOM 684 C CA . THR A 1 89 ? 0.155 -8.787 13.722 1.00 91.69 89 THR A CA 1
ATOM 685 C C . THR A 1 89 ? 0.372 -10.212 13.223 1.00 91.69 89 THR A C 1
ATOM 687 O O . THR A 1 89 ? 1.217 -10.913 13.778 1.00 91.69 89 THR A O 1
ATOM 690 N N . GLY A 1 90 ? -0.375 -10.645 12.204 1.00 90.31 90 GLY A N 1
ATOM 691 C CA . GLY A 1 90 ? -0.260 -11.976 11.608 1.00 90.31 90 GLY A CA 1
ATOM 692 C C . GLY A 1 90 ? 0.734 -12.064 10.447 1.00 90.31 90 GLY A C 1
ATOM 693 O O . GLY A 1 90 ? 1.252 -13.144 10.184 1.00 90.31 90 GLY A O 1
ATOM 694 N N . GLU A 1 91 ? 1.018 -10.942 9.786 1.00 91.00 91 GLU A N 1
ATOM 695 C CA . GLU A 1 91 ? 1.842 -10.877 8.575 1.00 91.00 91 GLU A CA 1
ATOM 696 C C . GLU A 1 91 ? 3.183 -10.164 8.816 1.00 91.00 91 GLU A C 1
ATOM 698 O O . GLU A 1 91 ? 3.384 -9.467 9.814 1.00 91.00 91 GLU A O 1
ATOM 703 N N . TYR A 1 92 ? 4.112 -10.273 7.860 1.00 91.56 92 TYR A N 1
ATOM 704 C CA . TYR A 1 92 ? 5.425 -9.609 7.907 1.00 91.56 92 TYR A CA 1
ATOM 705 C C . TYR A 1 92 ? 5.356 -8.112 7.546 1.00 91.56 92 TYR A C 1
ATOM 707 O O . TYR A 1 92 ? 6.085 -7.623 6.679 1.00 91.56 92 TYR A O 1
ATOM 715 N N . LEU A 1 93 ? 4.473 -7.369 8.217 1.00 93.75 93 LEU A N 1
ATOM 716 C CA . LEU A 1 93 ? 4.271 -5.933 8.028 1.00 93.75 93 LEU A CA 1
ATOM 717 C C . LEU A 1 93 ? 4.970 -5.111 9.125 1.00 93.75 93 LEU A C 1
ATOM 719 O O . LEU A 1 93 ? 5.419 -5.618 10.150 1.00 93.75 93 LEU A O 1
ATOM 723 N N . ARG A 1 94 ? 5.092 -3.797 8.906 1.00 92.62 94 ARG A N 1
ATOM 724 C CA . ARG A 1 94 ? 5.839 -2.887 9.794 1.00 92.62 94 ARG A CA 1
ATOM 725 C C . ARG A 1 94 ? 4.897 -2.101 10.701 1.00 92.62 94 ARG A C 1
ATOM 727 O O . ARG A 1 94 ? 3.945 -1.501 10.209 1.00 92.62 94 ARG A O 1
ATOM 734 N N . TYR A 1 95 ? 5.226 -1.978 11.989 1.00 90.38 95 TYR A N 1
ATOM 735 C CA . TYR A 1 95 ? 4.554 -1.057 12.917 1.00 90.38 95 TYR A CA 1
ATOM 736 C C . TYR A 1 95 ? 5.153 0.353 12.834 1.00 90.38 95 TYR A C 1
ATOM 738 O O . TYR A 1 95 ? 6.302 0.571 13.206 1.00 90.38 95 TYR A O 1
ATOM 746 N N . SER A 1 96 ? 4.396 1.327 12.326 1.00 87.94 96 SER A N 1
ATOM 747 C CA . SER A 1 96 ? 4.930 2.653 11.941 1.00 87.94 96 SER A CA 1
ATOM 748 C C . SER A 1 96 ? 4.175 3.826 12.557 1.00 87.94 96 SER A C 1
ATOM 750 O O . SER A 1 96 ? 4.343 4.949 12.106 1.00 87.94 96 SER A O 1
ATOM 752 N N . GLN A 1 97 ? 3.324 3.565 13.551 1.00 88.38 97 GLN A N 1
ATOM 753 C CA . GLN A 1 97 ? 2.509 4.596 14.190 1.00 88.38 97 GLN A CA 1
ATOM 754 C C . GLN A 1 97 ? 3.055 4.911 15.583 1.00 88.38 97 GLN A C 1
ATOM 756 O O . GLN A 1 97 ? 3.156 4.007 16.423 1.00 88.38 97 GLN A O 1
ATOM 761 N N . ASN A 1 98 ? 3.369 6.184 15.815 1.00 89.06 98 ASN A N 1
ATOM 762 C CA . ASN A 1 98 ? 3.869 6.725 17.075 1.00 89.06 98 ASN A CA 1
ATOM 763 C C . ASN A 1 98 ? 2.761 7.505 17.785 1.00 89.06 98 ASN A C 1
ATOM 765 O O . ASN A 1 98 ? 2.289 8.504 17.256 1.00 89.06 98 ASN A O 1
ATOM 769 N N . ALA A 1 99 ? 2.363 7.062 18.978 1.00 91.19 99 ALA A N 1
ATOM 770 C CA . ALA A 1 99 ? 1.403 7.763 19.819 1.00 91.19 99 ALA A CA 1
ATOM 771 C C . ALA A 1 99 ? 2.104 8.836 20.672 1.00 91.19 99 ALA A C 1
ATOM 773 O O . ALA A 1 99 ? 3.100 8.511 21.329 1.00 91.19 99 ALA A O 1
ATOM 774 N N . PRO A 1 100 ? 1.591 10.080 20.707 1.00 93.50 100 PRO A N 1
ATOM 775 C CA . PRO A 1 100 ? 2.117 11.118 21.583 1.00 93.50 100 PRO A CA 1
ATOM 776 C C . PRO A 1 100 ? 1.689 10.855 23.034 1.00 93.50 100 PRO A C 1
ATOM 778 O O . PRO A 1 100 ? 0.505 10.683 23.324 1.00 93.50 100 PRO A O 1
ATOM 781 N N . LEU A 1 101 ? 2.656 10.820 23.950 1.00 92.38 101 LEU A N 1
ATOM 782 C CA . LEU A 1 101 ? 2.445 10.736 25.402 1.00 92.38 101 LEU A CA 1
ATOM 783 C C . LEU A 1 101 ? 2.480 12.126 26.053 1.00 92.38 101 LEU A C 1
ATOM 785 O O . LEU A 1 101 ? 1.797 12.378 27.043 1.00 92.38 101 LEU A O 1
ATOM 789 N N . SER A 1 102 ? 3.251 13.038 25.465 1.00 93.50 102 SER A N 1
ATOM 790 C CA . SER A 1 102 ? 3.281 14.463 25.787 1.00 93.50 102 SER A CA 1
ATOM 791 C C . SER A 1 102 ? 3.569 15.260 24.510 1.00 93.50 102 SER A C 1
ATOM 793 O O . SER A 1 102 ? 3.538 14.711 23.411 1.00 93.50 102 SER A O 1
ATOM 795 N N . MET A 1 103 ? 3.857 16.558 24.629 1.00 93.12 103 MET A N 1
ATOM 796 C CA . MET A 1 103 ? 4.249 17.382 23.476 1.00 93.12 103 MET A CA 1
ATOM 797 C C . MET A 1 103 ? 5.541 16.887 22.800 1.00 93.12 103 MET A C 1
ATOM 799 O O . MET A 1 103 ? 5.732 17.116 21.610 1.00 93.12 103 MET A O 1
ATOM 803 N N . TYR A 1 104 ? 6.433 16.237 23.553 1.00 94.38 104 TYR A N 1
ATOM 804 C CA . TYR A 1 104 ? 7.763 15.846 23.070 1.00 94.38 104 TYR A CA 1
ATOM 805 C C . TYR A 1 104 ? 8.048 14.349 23.205 1.00 94.38 104 TYR A C 1
ATOM 807 O O . TYR A 1 104 ? 9.016 13.858 22.629 1.00 94.38 104 TYR A O 1
ATOM 815 N N . GLU A 1 105 ? 7.239 13.624 23.976 1.00 91.19 105 GLU A N 1
ATOM 816 C CA . GLU A 1 105 ? 7.408 12.189 24.177 1.00 91.19 105 GLU A CA 1
ATOM 817 C C . GLU A 1 105 ? 6.447 11.419 23.283 1.00 91.19 105 GLU A C 1
ATOM 819 O O . GLU A 1 105 ? 5.236 11.636 23.316 1.00 91.19 105 GLU A O 1
ATOM 824 N N . GLU A 1 106 ? 6.989 10.464 22.537 1.00 93.62 106 GLU A N 1
ATOM 825 C CA . GLU A 1 106 ? 6.227 9.555 21.693 1.00 93.62 106 GLU A CA 1
ATOM 826 C C . GLU A 1 106 ? 6.618 8.108 21.973 1.00 93.62 106 GLU A C 1
ATOM 828 O O . GLU A 1 106 ? 7.753 7.800 22.347 1.00 93.62 106 GLU A O 1
ATOM 833 N N . LYS A 1 107 ? 5.682 7.192 21.730 1.00 91.69 107 LYS A N 1
ATOM 834 C CA . LYS A 1 107 ? 5.941 5.756 21.778 1.00 91.69 107 LYS A CA 1
ATOM 835 C C . LYS A 1 107 ? 5.312 5.065 20.579 1.00 91.69 107 LYS A C 1
ATOM 837 O O . LYS A 1 107 ? 4.157 5.315 20.245 1.00 91.69 107 LYS A O 1
ATOM 842 N N . ASN A 1 108 ? 6.048 4.149 19.951 1.00 88.25 108 ASN A N 1
ATOM 843 C CA . ASN A 1 108 ? 5.470 3.295 18.920 1.00 88.25 108 ASN A CA 1
ATOM 844 C C . ASN A 1 108 ? 4.354 2.432 19.529 1.00 88.25 108 ASN A C 1
ATOM 846 O O . ASN A 1 108 ? 4.523 1.814 20.580 1.00 88.25 108 ASN A O 1
ATOM 850 N N . THR A 1 109 ? 3.218 2.391 18.848 1.00 80.88 109 THR A N 1
ATOM 851 C CA . THR A 1 109 ? 2.015 1.657 19.269 1.00 80.88 109 THR A CA 1
ATOM 852 C C . THR A 1 109 ? 2.199 0.136 19.272 1.00 80.88 109 THR A C 1
ATOM 854 O O . THR A 1 109 ? 1.365 -0.586 19.814 1.00 80.88 109 THR A O 1
ATOM 857 N N . GLY A 1 110 ? 3.262 -0.378 18.640 1.00 78.81 110 GLY A N 1
ATOM 858 C CA . GLY A 1 110 ? 3.590 -1.806 18.562 1.00 78.81 110 GLY A CA 1
ATOM 859 C C . GLY A 1 110 ? 2.591 -2.643 17.760 1.00 78.81 110 GLY A C 1
ATOM 860 O O . GLY A 1 110 ? 2.712 -3.860 17.724 1.00 78.81 110 GLY A O 1
ATOM 861 N N . SER A 1 111 ? 1.590 -1.997 17.157 1.00 70.94 111 SER A N 1
ATOM 862 C CA . SER A 1 111 ? 0.437 -2.662 16.547 1.00 70.94 111 SER A CA 1
ATOM 863 C C . SER A 1 111 ? -0.236 -1.863 15.423 1.00 70.94 111 SER A C 1
ATOM 865 O O . SER A 1 111 ? -1.303 -2.242 14.947 1.00 70.94 111 SER A O 1
ATOM 867 N N . LYS A 1 112 ? 0.359 -0.734 14.997 1.00 64.06 112 LYS A N 1
ATOM 868 C CA . LYS A 1 112 ? -0.223 0.200 14.006 1.00 64.06 112 LYS A CA 1
ATOM 869 C C . LYS A 1 112 ? -1.622 0.742 14.372 1.00 64.06 112 LYS A C 1
ATOM 871 O O . LYS A 1 112 ? -2.300 1.280 13.499 1.00 64.06 112 LYS A O 1
ATOM 876 N N . LYS A 1 113 ? -2.024 0.684 15.646 1.00 55.91 113 LYS A N 1
ATOM 877 C CA . LYS A 1 113 ? -3.291 1.224 16.160 1.00 55.91 113 LYS A CA 1
ATOM 878 C C . LYS A 1 113 ? -3.032 2.393 17.111 1.00 55.91 113 LYS A C 1
ATOM 880 O O . LYS A 1 113 ? -2.244 2.265 18.039 1.00 55.91 113 LYS A O 1
ATOM 885 N N . PHE A 1 114 ? -3.714 3.514 16.902 1.00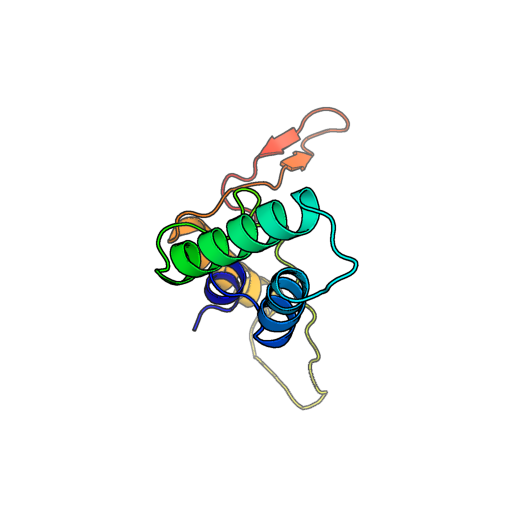 50.59 114 PHE A N 1
ATOM 886 C CA . PHE A 1 114 ? -3.942 4.500 17.960 1.00 50.59 114 PHE A CA 1
ATOM 887 C C . PHE A 1 114 ? -5.266 4.105 18.613 1.00 50.59 114 PHE A C 1
ATOM 889 O O . PHE A 1 114 ? -6.228 3.949 17.864 1.00 50.59 114 PHE A O 1
ATOM 896 N N . LEU A 1 115 ? -5.306 3.954 19.943 1.00 46.03 115 LEU A N 1
ATOM 897 C CA . LEU A 1 115 ? -6.391 3.404 20.792 1.00 46.03 115 LEU A CA 1
ATOM 898 C C . LEU A 1 115 ? -6.136 1.969 21.270 1.00 46.03 115 LEU A C 1
ATOM 900 O O . LEU A 1 115 ? -6.512 1.000 20.566 1.00 46.03 115 LEU A O 1
#

Foldsee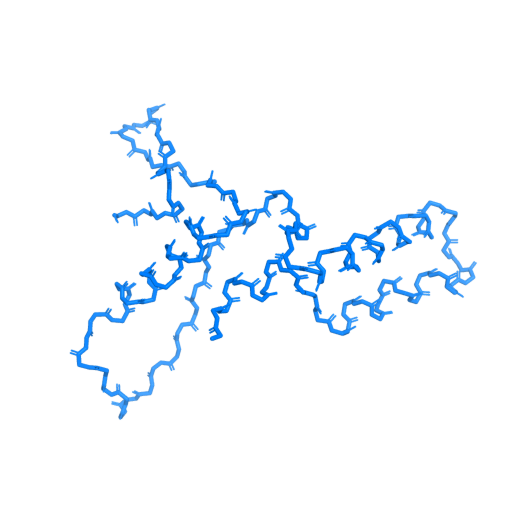k 3Di:
DQPLQDQFQADDPVVLVVLVVLCVDPPRDPVSNVVSVVLNVLSVVSNVSQHTSDLASDADDDDDDADPPDDPVDDPVVVNLVSLQCDCVVGPHDQDDWDDPDPPDIDGPVRSDDD

Radius of gyration: 18.63 Å; chains: 1; bounding box: 49×32×53 Å

Secondary structure (DSSP, 8-state):
--HHHHHHH---HHHHHHHHHHHH-TT--HHHHHHHHHHHHHHHHHTTSSS-SSS------------TT---SS-HHHHHHHHHHHHHHHSS-----EEESSSS-EEE-SSS---